Protein AF-X1TD74-F1 (afdb_monomer)

Mean predicted aligned error: 15.83 Å

Solvent-accessible surface area (backbone atoms only — not comparable to full-atom values): 8464 Å² total; per-residue (Å²): 135,84,82,81,80,82,83,72,92,69,68,82,88,68,77,69,77,81,82,74,78,50,68,48,78,47,83,53,99,88,49,22,42,38,38,39,44,57,89,95,44,76,49,77,47,83,45,57,64,66,58,52,52,48,62,64,42,71,80,51,84,82,75,66,95,73,72,66,87,50,56,78,47,74,48,81,48,100,90,47,49,40,35,36,31,52,40,75,59,45,76,42,80,45,70,49,66,90,46,96,91,51,86,56,51,73,46,80,42,80,39,70,63,46,77,46,80,39,41,76,95,62,66,75,78,92,76,130

Nearest PDB structures (foldseek):
  7nwi-assembly1_k  TM=4.821E-01  e=1.250E+00  Oryctolagus cuniculus
  6xu6-assembly1_Ck  TM=5.327E-01  e=2.399E+00  Drosophila melanogaster
  9b9s-assembly1_A-2  TM=3.358E-01  e=1.828E+00  Vreelandella titanicae
  9b9x-assembly1_A-2  TM=3.267E-01  e=4.362E+00  Vreelandella titanicae
  8i2g-assembly1_Y  TM=2.142E-01  e=5.420E+00  Homo sapiens

Radius of gyration: 25.77 Å; Cα contacts (8 Å, |Δi|>4): 152; chains: 1; bounding box: 56×43×69 Å

Structure (mmCIF, N/CA/C/O backbone):
data_AF-X1TD74-F1
#
_entry.id   AF-X1TD74-F1
#
loop_
_atom_site.group_PDB
_atom_site.id
_atom_site.type_symbol
_atom_site.label_atom_id
_atom_site.label_alt_id
_atom_site.label_comp_id
_atom_site.label_asym_id
_atom_site.label_entity_id
_atom_site.label_seq_id
_atom_site.pdbx_PDB_ins_code
_atom_site.Cartn_x
_atom_site.Cartn_y
_atom_site.Cartn_z
_atom_site.occupancy
_atom_site.B_iso_or_equiv
_atom_site.auth_seq_id
_atom_site.auth_comp_id
_atom_site.auth_asym_id
_atom_site.auth_atom_id
_atom_site.pdbx_PDB_model_num
ATOM 1 N N . GLU A 1 1 ? 32.828 4.576 -22.207 1.00 40.47 1 GLU A N 1
ATOM 2 C CA . GLU A 1 1 ? 32.805 3.118 -22.441 1.00 40.47 1 GLU A CA 1
ATOM 3 C C . GLU A 1 1 ? 31.482 2.774 -23.114 1.00 40.47 1 GLU A C 1
ATOM 5 O O . GLU A 1 1 ? 30.450 3.241 -22.645 1.00 40.47 1 GLU A O 1
ATOM 10 N N . GLN A 1 2 ? 31.509 2.098 -24.264 1.00 39.84 2 GLN A N 1
ATOM 11 C CA . GLN A 1 2 ? 30.292 1.665 -24.966 1.00 39.84 2 GLN A CA 1
ATOM 12 C C . GLN A 1 2 ? 29.666 0.485 -24.200 1.00 39.84 2 GLN A C 1
ATOM 14 O O . GLN A 1 2 ? 30.414 -0.383 -23.746 1.00 39.84 2 GLN A O 1
ATOM 19 N N . PRO A 1 3 ? 28.337 0.442 -23.999 1.00 43.88 3 PRO A N 1
ATOM 20 C CA . PRO A 1 3 ? 27.713 -0.650 -23.264 1.00 43.88 3 PRO A CA 1
ATOM 21 C C . PRO A 1 3 ? 27.803 -1.947 -24.080 1.00 43.88 3 PRO A C 1
ATOM 23 O O . PRO A 1 3 ? 27.445 -1.969 -25.253 1.00 43.88 3 PRO A O 1
ATOM 26 N N . LEU A 1 4 ? 28.294 -3.018 -23.449 1.00 49.03 4 LEU A N 1
ATOM 27 C CA . LEU A 1 4 ? 28.295 -4.375 -24.000 1.00 49.03 4 LEU A CA 1
ATOM 28 C C . LEU A 1 4 ? 26.859 -4.771 -24.380 1.00 49.03 4 LEU A C 1
ATOM 30 O O . LEU A 1 4 ? 25.967 -4.739 -23.531 1.00 49.03 4 LEU A O 1
ATOM 34 N N . GLU A 1 5 ? 26.641 -5.128 -25.647 1.00 50.19 5 GLU A N 1
ATOM 35 C CA . GLU A 1 5 ? 25.358 -5.637 -26.132 1.00 50.19 5 GLU A CA 1
ATOM 36 C C . GLU A 1 5 ? 24.973 -6.908 -25.361 1.00 50.19 5 GLU A C 1
ATOM 38 O O . GLU A 1 5 ? 25.709 -7.899 -25.337 1.00 50.19 5 GLU A O 1
ATOM 43 N N . TYR A 1 6 ? 23.806 -6.883 -24.717 1.00 49.84 6 TYR A N 1
ATOM 44 C CA . TYR A 1 6 ? 23.218 -8.056 -24.077 1.00 49.84 6 TYR A CA 1
ATOM 45 C C . TYR A 1 6 ? 22.861 -9.086 -25.160 1.00 49.84 6 TYR A C 1
ATOM 47 O O . TYR A 1 6 ? 21.881 -8.921 -25.880 1.00 49.84 6 TYR A O 1
ATOM 55 N N . LYS A 1 7 ? 23.645 -10.164 -25.287 1.00 50.72 7 LYS A N 1
ATOM 56 C CA . LYS A 1 7 ? 23.313 -11.275 -26.192 1.00 50.72 7 LYS A CA 1
ATOM 57 C C . LYS A 1 7 ? 22.165 -12.100 -25.612 1.00 50.72 7 LYS A C 1
ATOM 59 O O . LYS A 1 7 ? 22.367 -12.937 -24.735 1.00 50.72 7 LYS A O 1
ATOM 64 N N . TRP A 1 8 ? 20.960 -11.854 -26.111 1.00 56.62 8 TRP A N 1
ATOM 65 C CA . TRP A 1 8 ? 19.793 -12.704 -25.894 1.00 56.62 8 TRP A CA 1
ATOM 66 C C . TRP A 1 8 ? 19.911 -13.978 -26.746 1.00 56.62 8 TRP A C 1
ATOM 68 O O . TRP A 1 8 ? 20.243 -13.912 -27.927 1.00 56.62 8 TRP A O 1
ATOM 78 N N . ALA A 1 9 ? 19.665 -15.146 -26.150 1.00 57.69 9 ALA A N 1
ATOM 79 C CA . ALA A 1 9 ? 19.791 -16.449 -26.807 1.00 57.69 9 ALA A CA 1
ATOM 80 C C . ALA A 1 9 ? 18.511 -16.816 -27.584 1.00 57.69 9 ALA A C 1
ATOM 82 O O . ALA A 1 9 ? 17.804 -17.751 -27.213 1.00 57.69 9 ALA A O 1
ATOM 83 N N . ILE A 1 10 ? 18.181 -16.063 -28.637 1.00 60.91 10 ILE A N 1
ATOM 84 C CA . ILE A 1 10 ? 17.151 -16.481 -29.602 1.00 60.91 10 ILE A CA 1
ATOM 85 C C . ILE A 1 10 ? 17.829 -17.348 -30.683 1.00 60.91 10 ILE A C 1
ATOM 87 O O . ILE A 1 10 ? 18.869 -16.936 -31.197 1.00 60.91 10 ILE A O 1
ATOM 91 N N . PRO A 1 11 ? 17.277 -18.525 -31.042 1.00 69.62 11 PRO A N 1
ATOM 92 C CA . PRO A 1 11 ? 17.774 -19.332 -32.158 1.00 69.62 11 PRO A CA 1
ATOM 93 C C . PRO A 1 11 ? 17.806 -18.546 -33.477 1.00 69.62 11 PRO A C 1
ATOM 95 O O . P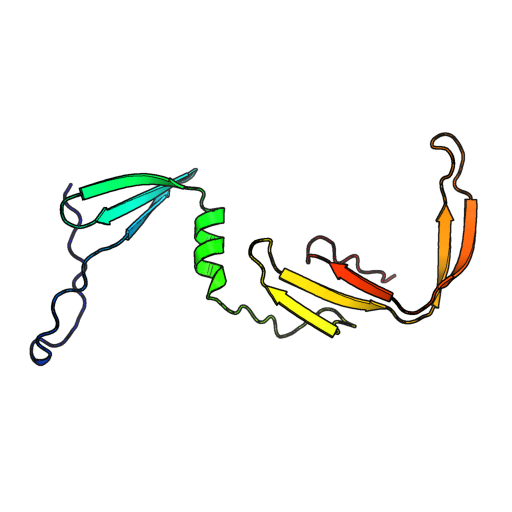RO A 1 11 ? 16.842 -17.857 -33.815 1.00 69.62 11 PRO A O 1
ATOM 98 N N . GLU A 1 12 ? 18.892 -18.684 -34.245 1.00 67.19 12 GLU A N 1
ATOM 99 C CA . GLU A 1 12 ? 19.127 -17.944 -35.501 1.00 67.19 12 GLU A CA 1
ATOM 100 C C . GLU A 1 12 ? 18.027 -18.177 -36.558 1.00 67.19 12 GLU A C 1
ATOM 102 O O . GLU A 1 12 ? 17.770 -17.324 -37.405 1.00 67.19 12 GLU A O 1
ATOM 107 N N . GLU A 1 13 ? 17.318 -19.304 -36.466 1.00 75.06 13 GLU A N 1
ATOM 108 C CA . GLU A 1 13 ? 16.226 -19.706 -37.360 1.00 75.06 13 GLU A CA 1
ATOM 109 C C . GLU A 1 13 ? 15.002 -18.779 -37.298 1.00 75.06 13 GLU A C 1
ATOM 111 O O . GLU A 1 13 ? 14.207 -18.740 -38.238 1.00 75.06 13 GLU A O 1
ATOM 116 N N . LEU A 1 14 ? 14.824 -18.039 -36.197 1.00 71.44 14 LEU A N 1
ATOM 117 C CA . LEU A 1 14 ? 13.594 -17.289 -35.936 1.00 71.44 14 LEU A CA 1
ATOM 118 C C . LEU A 1 14 ? 13.561 -15.914 -36.636 1.00 71.44 14 LEU A C 1
ATOM 120 O O . LEU A 1 14 ? 12.521 -15.260 -36.627 1.00 71.44 14 LEU A O 1
ATOM 124 N N . ASN A 1 15 ? 14.673 -15.480 -37.250 1.00 69.81 15 ASN A N 1
ATOM 125 C CA . ASN A 1 15 ? 14.837 -14.189 -37.943 1.00 69.81 15 ASN A CA 1
ATOM 126 C C . ASN A 1 15 ? 14.237 -12.989 -37.174 1.00 69.81 15 ASN A C 1
ATOM 128 O O . ASN A 1 15 ? 13.656 -12.072 -37.760 1.00 69.81 15 ASN A O 1
ATOM 132 N N . VAL A 1 16 ? 14.327 -13.024 -35.841 1.00 71.69 16 VAL A N 1
ATOM 133 C CA . VAL A 1 16 ? 13.814 -11.966 -34.967 1.00 71.69 16 VAL A CA 1
ATOM 134 C C . VAL A 1 16 ? 14.876 -10.874 -34.881 1.00 71.69 16 VAL A C 1
ATOM 136 O O . VAL A 1 16 ? 16.024 -11.183 -34.551 1.00 71.69 16 VAL A O 1
ATOM 139 N N . PRO A 1 17 ? 14.537 -9.605 -35.178 1.00 69.75 17 PRO A N 1
ATOM 140 C CA . PRO A 1 17 ? 15.481 -8.511 -35.006 1.00 69.75 17 PRO A CA 1
ATOM 141 C C . PRO A 1 17 ? 15.896 -8.403 -33.530 1.00 69.75 17 PRO A C 1
ATOM 143 O O . PRO A 1 17 ? 15.080 -8.682 -32.649 1.00 69.75 17 PRO A O 1
ATOM 146 N N . PRO A 1 18 ? 17.143 -7.995 -33.239 1.00 70.75 18 PRO A N 1
ATOM 147 C CA . PRO A 1 18 ? 17.600 -7.836 -31.864 1.00 70.75 18 PRO A CA 1
ATOM 148 C C . PRO A 1 18 ? 16.695 -6.850 -31.121 1.00 70.75 18 PRO A C 1
ATOM 150 O O . PRO A 1 18 ? 16.353 -5.794 -31.656 1.00 70.75 18 PRO A O 1
ATOM 153 N N . ASP A 1 19 ? 16.301 -7.206 -29.897 1.00 76.31 19 ASP A N 1
ATOM 154 C CA . ASP A 1 19 ? 15.460 -6.349 -29.063 1.00 76.31 19 ASP A CA 1
ATOM 155 C C . ASP A 1 19 ? 16.247 -5.081 -28.687 1.00 76.31 19 ASP A C 1
ATOM 157 O O . ASP A 1 19 ? 17.291 -5.179 -28.028 1.00 76.31 19 ASP A O 1
ATOM 161 N N . PRO A 1 20 ? 15.830 -3.886 -29.147 1.00 81.31 20 PRO A N 1
ATOM 162 C CA . PRO A 1 20 ? 16.596 -2.677 -28.906 1.00 81.31 20 PRO A CA 1
ATOM 163 C C . PRO A 1 20 ? 16.543 -2.295 -27.427 1.00 81.31 20 PRO A C 1
ATOM 165 O O . PRO A 1 20 ? 15.471 -2.192 -26.829 1.00 81.31 20 PRO A O 1
ATOM 168 N N . LEU A 1 21 ? 17.703 -1.973 -26.850 1.00 82.44 21 LEU A N 1
ATOM 169 C CA . LEU A 1 21 ? 17.775 -1.409 -25.505 1.00 82.44 21 LEU A CA 1
ATOM 170 C C . LEU A 1 21 ? 16.975 -0.099 -25.459 1.00 82.44 21 LEU A C 1
ATOM 172 O O . LEU A 1 21 ? 17.351 0.873 -26.103 1.00 82.44 21 LEU A O 1
ATOM 176 N N . ARG A 1 22 ? 15.873 -0.069 -24.701 1.00 87.31 22 ARG A N 1
ATOM 177 C CA . ARG A 1 22 ? 15.018 1.125 -24.544 1.00 87.31 22 ARG A CA 1
ATOM 178 C C . ARG A 1 22 ? 15.403 1.980 -23.348 1.00 87.31 22 ARG A C 1
ATOM 180 O O . ARG A 1 22 ? 15.326 3.206 -23.396 1.00 87.31 22 ARG A O 1
ATOM 187 N N . LEU A 1 23 ? 15.788 1.325 -22.259 1.00 90.25 23 LEU A N 1
ATOM 188 C CA . LEU A 1 23 ? 16.012 1.966 -20.975 1.00 90.25 23 LEU A CA 1
ATOM 189 C C . LEU A 1 23 ? 17.052 1.189 -20.172 1.00 90.25 23 LEU A C 1
ATOM 191 O O . LEU A 1 23 ? 17.064 -0.040 -20.182 1.00 90.25 23 LEU A O 1
ATOM 195 N N . ARG A 1 24 ? 17.903 1.917 -19.452 1.00 93.12 24 ARG A N 1
ATOM 196 C CA . ARG A 1 24 ? 18.874 1.370 -18.502 1.00 93.12 24 ARG A CA 1
ATOM 197 C C . ARG A 1 24 ? 18.778 2.121 -17.178 1.00 93.12 24 ARG A C 1
ATOM 199 O O . ARG A 1 24 ? 18.670 3.346 -17.173 1.00 93.12 24 ARG A O 1
ATOM 206 N N . LEU A 1 25 ? 18.823 1.378 -16.076 1.00 94.25 25 LEU A N 1
ATOM 207 C CA . LEU A 1 25 ? 18.857 1.908 -14.715 1.00 94.25 25 LEU A CA 1
ATOM 208 C C . LEU A 1 25 ? 20.183 1.521 -14.069 1.00 94.25 25 LEU A C 1
ATOM 210 O O . LEU A 1 25 ? 20.472 0.333 -13.927 1.00 94.25 25 LEU A O 1
ATOM 214 N N . ASP A 1 26 ? 20.961 2.514 -13.660 1.00 93.94 26 ASP A N 1
ATOM 215 C CA . ASP A 1 26 ? 22.216 2.329 -12.939 1.00 93.94 26 ASP A CA 1
ATOM 216 C C . ASP A 1 26 ? 22.018 2.763 -11.478 1.00 93.94 26 ASP A C 1
ATOM 218 O O . ASP A 1 26 ? 21.763 3.933 -11.180 1.00 93.94 26 ASP A O 1
ATOM 222 N N . PHE A 1 27 ? 22.083 1.800 -10.554 1.00 91.88 27 PHE A N 1
ATOM 223 C CA . PHE A 1 27 ? 21.880 2.033 -9.123 1.00 91.88 27 PHE A CA 1
ATOM 224 C C . PHE A 1 27 ? 23.209 2.356 -8.439 1.00 91.88 27 PHE A C 1
ATOM 226 O O . PHE A 1 27 ? 24.103 1.514 -8.347 1.00 91.88 27 PHE A O 1
ATOM 233 N N . HIS A 1 28 ? 23.311 3.566 -7.901 1.00 87.56 28 HIS A N 1
ATOM 234 C CA . HIS A 1 28 ? 24.401 3.991 -7.030 1.00 87.56 28 HIS A CA 1
ATOM 235 C C . HIS A 1 28 ? 23.925 4.047 -5.577 1.00 87.56 28 HIS A C 1
ATOM 237 O O . HIS A 1 28 ? 22.736 3.953 -5.282 1.00 87.56 28 HIS A O 1
ATOM 243 N N . HIS A 1 29 ? 24.860 4.246 -4.645 1.00 81.38 29 HIS A N 1
ATOM 244 C CA . HIS A 1 29 ? 24.557 4.227 -3.213 1.00 81.38 29 HIS A CA 1
ATOM 245 C C . HIS A 1 29 ? 23.473 5.237 -2.785 1.00 81.38 29 HIS A C 1
ATOM 247 O O . HIS A 1 29 ? 22.717 4.959 -1.861 1.00 81.38 29 HIS A O 1
ATOM 253 N N . GLN A 1 30 ? 23.384 6.395 -3.449 1.00 82.62 30 GLN A N 1
ATOM 254 C CA . GLN A 1 30 ? 22.463 7.479 -3.074 1.00 82.62 30 GLN A CA 1
ATOM 255 C C . GLN A 1 30 ? 21.492 7.901 -4.183 1.00 82.62 30 GLN A C 1
ATOM 257 O O . GLN A 1 30 ? 20.616 8.726 -3.937 1.00 82.62 30 GLN A O 1
ATOM 262 N N . ALA A 1 31 ? 21.643 7.384 -5.401 1.00 85.25 31 ALA A N 1
ATOM 263 C CA . ALA A 1 31 ? 20.850 7.826 -6.540 1.00 85.25 31 ALA A CA 1
ATOM 264 C C . ALA A 1 31 ? 20.755 6.743 -7.613 1.00 85.25 31 ALA A C 1
ATOM 266 O O . ALA A 1 31 ? 21.603 5.853 -7.688 1.00 85.25 31 ALA A O 1
ATOM 267 N N . VAL A 1 32 ? 19.739 6.855 -8.464 1.00 94.38 32 VAL A N 1
ATOM 268 C CA . VAL A 1 32 ? 19.576 6.005 -9.642 1.00 94.38 32 VAL A CA 1
ATOM 269 C C . VAL A 1 32 ? 19.699 6.885 -10.879 1.00 94.38 32 VAL A C 1
ATOM 271 O O . VAL A 1 32 ? 18.983 7.879 -11.008 1.00 94.38 32 VAL A O 1
ATOM 274 N N . GLU A 1 33 ? 20.619 6.547 -11.780 1.00 95.44 33 GLU A N 1
ATOM 275 C CA . GLU A 1 33 ? 20.694 7.170 -13.102 1.00 95.44 33 GLU A CA 1
ATOM 276 C C . GLU A 1 33 ? 19.820 6.371 -14.072 1.00 95.44 33 GLU A C 1
ATOM 278 O O . GLU A 1 33 ? 19.957 5.156 -14.207 1.00 95.44 33 GLU A O 1
ATOM 283 N N . MET A 1 34 ? 18.902 7.056 -14.749 1.00 94.94 34 MET A N 1
ATOM 284 C CA . MET A 1 34 ? 18.063 6.480 -15.789 1.00 94.94 34 MET A CA 1
ATOM 285 C C . MET A 1 34 ? 18.525 6.989 -17.150 1.00 94.94 34 MET A C 1
ATOM 287 O O . MET A 1 34 ? 18.497 8.196 -17.407 1.00 94.94 34 MET A O 1
ATOM 291 N N . THR A 1 35 ? 18.910 6.061 -18.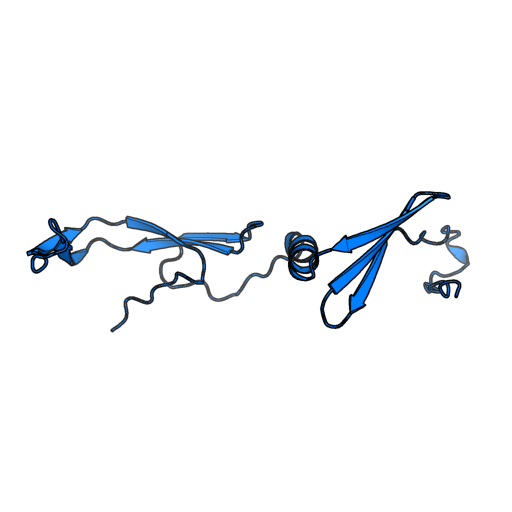024 1.00 95.00 35 THR A N 1
ATOM 292 C CA . THR A 1 35 ? 19.276 6.339 -19.416 1.00 95.00 35 THR A CA 1
ATOM 293 C C . THR A 1 35 ? 18.163 5.851 -20.341 1.00 95.00 35 THR A C 1
ATOM 295 O O . THR A 1 35 ? 17.831 4.667 -20.333 1.00 95.00 35 THR A O 1
ATOM 298 N N . LEU A 1 36 ? 17.587 6.761 -21.124 1.00 92.19 36 LEU A N 1
ATOM 299 C CA . LEU A 1 36 ? 16.592 6.495 -22.165 1.00 92.19 36 LEU A CA 1
ATOM 300 C C . LEU A 1 36 ? 17.269 6.494 -23.536 1.00 92.19 36 LEU A C 1
ATOM 302 O O . LEU A 1 36 ? 18.028 7.417 -23.841 1.00 92.19 36 LEU A O 1
ATOM 306 N N . PHE A 1 37 ? 16.956 5.487 -24.348 1.00 89.81 37 PHE A N 1
ATOM 307 C CA . PHE A 1 37 ? 17.453 5.333 -25.713 1.00 89.81 37 PHE A CA 1
ATOM 308 C C . PHE A 1 37 ? 16.283 5.494 -26.694 1.00 89.81 37 PHE A C 1
ATOM 310 O O . PHE A 1 37 ? 15.442 4.602 -26.846 1.00 89.81 37 PHE A O 1
ATOM 317 N N . GLU A 1 38 ? 16.216 6.648 -27.355 1.00 86.19 38 GLU A N 1
ATOM 318 C CA . GLU A 1 38 ? 15.182 6.990 -28.335 1.00 86.19 38 GLU A CA 1
ATOM 319 C C . GLU A 1 38 ? 15.832 7.243 -29.698 1.00 86.19 38 GLU A C 1
ATOM 321 O O . GLU A 1 38 ? 16.251 8.358 -30.020 1.00 86.19 38 GLU A O 1
ATOM 326 N N . GLY A 1 39 ? 15.941 6.182 -30.504 1.00 82.38 39 GLY A N 1
ATOM 327 C CA . GLY A 1 39 ? 16.593 6.240 -31.813 1.00 82.38 39 GLY A CA 1
ATOM 328 C C . GLY A 1 39 ? 18.067 6.621 -31.677 1.00 82.38 39 GLY A C 1
ATOM 329 O O . GLY A 1 39 ? 18.834 5.898 -31.049 1.00 82.38 39 GLY A O 1
ATOM 330 N N . GLU A 1 40 ? 18.448 7.766 -32.243 1.00 80.81 40 GLU A N 1
ATOM 331 C CA . GLU A 1 40 ? 19.810 8.314 -32.141 1.00 80.81 40 GLU A CA 1
ATOM 332 C C . GLU A 1 40 ? 20.035 9.161 -30.877 1.00 80.81 40 GLU A C 1
ATOM 334 O O . GLU A 1 40 ? 21.158 9.588 -30.605 1.00 80.81 40 GLU A O 1
ATOM 339 N N . SER A 1 41 ? 18.985 9.424 -30.095 1.00 83.12 41 SER A N 1
ATOM 340 C CA . SER A 1 41 ? 19.076 10.262 -28.902 1.00 83.12 41 SER A CA 1
ATOM 341 C C . SER A 1 41 ? 19.22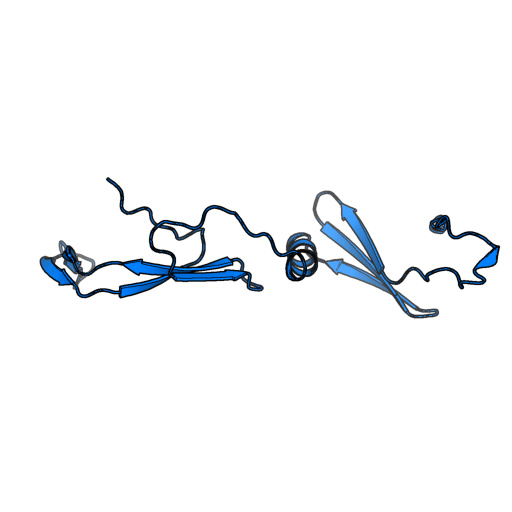9 9.431 -27.628 1.00 83.12 41 SER A C 1
ATOM 343 O O . SER A 1 41 ? 18.546 8.426 -27.416 1.00 83.12 41 SER A O 1
ATOM 345 N N . VAL A 1 42 ? 20.142 9.877 -26.761 1.00 91.00 42 VAL A N 1
ATOM 346 C CA . VAL A 1 42 ? 20.385 9.280 -25.446 1.00 91.00 42 VAL A CA 1
ATOM 347 C C . VAL A 1 42 ? 20.179 10.352 -24.388 1.00 91.00 42 VAL A C 1
ATOM 349 O O . VAL A 1 42 ? 20.940 11.318 -24.319 1.00 91.00 42 VAL A O 1
ATOM 352 N N . THR A 1 43 ? 19.156 10.176 -23.552 1.00 92.88 43 THR A N 1
ATOM 353 C CA . THR A 1 43 ? 18.836 11.118 -22.469 1.00 92.88 43 THR A CA 1
ATOM 354 C C . THR A 1 43 ? 19.132 10.481 -21.121 1.00 92.88 43 THR A C 1
ATOM 356 O O . THR A 1 43 ? 18.688 9.368 -20.845 1.00 92.88 43 THR A O 1
ATOM 359 N N . LYS A 1 44 ? 19.850 11.205 -20.260 1.00 94.19 44 LYS A N 1
ATOM 360 C CA . LYS A 1 44 ? 20.172 10.789 -18.891 1.00 94.19 44 LYS A CA 1
ATOM 361 C C . LYS A 1 44 ? 19.468 11.685 -17.887 1.00 94.19 44 LYS A C 1
ATOM 363 O O . LYS A 1 44 ? 19.496 12.907 -18.025 1.00 94.19 44 LYS A O 1
ATOM 368 N N . LYS A 1 45 ? 18.854 11.089 -16.868 1.00 93.12 45 LYS A N 1
ATOM 369 C CA . LYS A 1 45 ? 18.268 11.829 -15.746 1.00 93.12 45 LYS A CA 1
ATOM 370 C C . LYS A 1 45 ? 18.422 11.060 -14.441 1.00 93.12 45 LYS A C 1
ATOM 372 O O . LYS A 1 45 ? 18.375 9.833 -14.430 1.00 93.12 45 LYS A O 1
ATOM 377 N N . LEU A 1 46 ? 18.569 11.790 -13.340 1.00 94.00 46 LEU A N 1
ATOM 378 C CA . LEU A 1 46 ? 18.517 11.205 -12.005 1.00 94.00 46 LEU A CA 1
ATOM 379 C C . LEU A 1 46 ? 17.063 10.936 -11.620 1.00 94.00 46 LEU A C 1
ATOM 381 O O . LEU A 1 46 ? 16.192 11.784 -11.822 1.00 94.00 46 LEU A O 1
ATOM 385 N N . VAL A 1 47 ? 16.813 9.755 -11.068 1.00 91.19 47 VAL A N 1
ATOM 386 C CA . VAL A 1 47 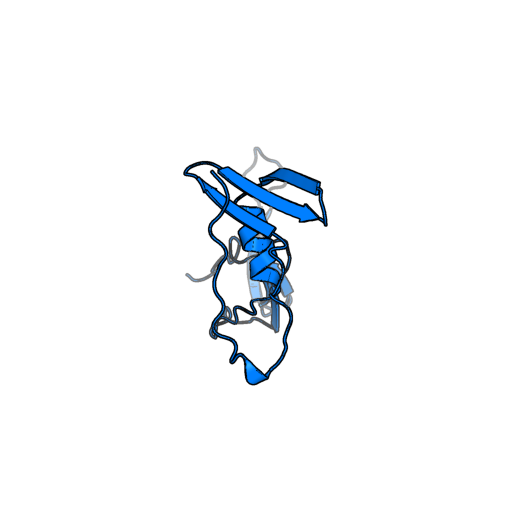? 15.500 9.331 -10.580 1.00 91.19 47 VAL A CA 1
ATOM 387 C C . VAL A 1 47 ? 15.608 8.787 -9.160 1.00 91.19 47 VAL A C 1
ATOM 389 O O . VAL A 1 47 ? 16.666 8.335 -8.715 1.00 91.19 47 VAL A O 1
ATOM 392 N N . SER A 1 48 ? 14.496 8.842 -8.431 1.00 85.38 48 SER A N 1
ATOM 393 C CA . SER A 1 48 ? 14.386 8.223 -7.113 1.00 85.38 48 SER A CA 1
ATOM 394 C C . SER A 1 48 ? 14.325 6.702 -7.248 1.00 85.38 48 SER A C 1
ATOM 396 O O . SER A 1 48 ? 13.536 6.174 -8.033 1.00 85.38 48 SER A O 1
ATOM 398 N N . ALA A 1 49 ? 15.099 5.986 -6.429 1.00 86.25 49 ALA A N 1
ATOM 399 C CA . ALA A 1 49 ? 15.004 4.529 -6.330 1.00 86.25 49 ALA A CA 1
ATOM 400 C C . ALA A 1 49 ? 13.595 4.071 -5.917 1.00 86.25 49 ALA A C 1
ATOM 402 O O . ALA A 1 49 ? 13.124 3.027 -6.365 1.00 86.25 49 ALA A O 1
ATOM 403 N N . MET A 1 50 ? 12.912 4.870 -5.091 1.00 81.88 50 MET A N 1
ATOM 404 C CA . MET A 1 50 ? 11.560 4.578 -4.621 1.00 81.88 50 MET A CA 1
ATOM 405 C C . MET A 1 50 ? 10.535 4.684 -5.755 1.00 81.88 50 MET A C 1
ATOM 407 O O . MET A 1 50 ? 9.687 3.807 -5.882 1.00 81.88 50 MET A O 1
ATOM 411 N N . ASP A 1 51 ? 10.657 5.689 -6.626 1.00 80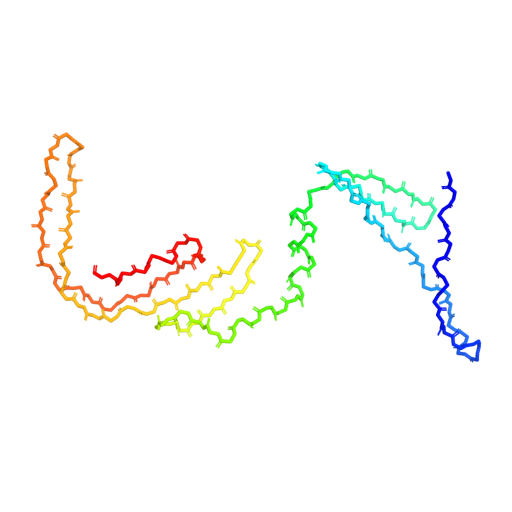.94 51 ASP A N 1
ATOM 412 C CA . ASP A 1 51 ? 9.757 5.854 -7.777 1.00 80.94 51 ASP A CA 1
ATOM 413 C C . ASP A 1 51 ? 9.933 4.715 -8.787 1.00 80.94 51 ASP A C 1
ATOM 415 O O . ASP A 1 51 ? 8.951 4.191 -9.309 1.00 80.94 51 ASP A O 1
ATOM 419 N N . VAL A 1 52 ? 11.181 4.289 -9.018 1.00 85.38 52 VAL A N 1
ATOM 420 C CA . VAL A 1 52 ? 11.498 3.131 -9.868 1.00 85.38 52 VAL A CA 1
ATOM 421 C C . VAL A 1 52 ? 10.894 1.853 -9.286 1.00 85.38 52 VAL A C 1
ATOM 423 O O . VAL A 1 52 ? 10.216 1.116 -10.001 1.00 85.38 52 VAL A O 1
ATOM 426 N N . ALA A 1 53 ? 11.090 1.605 -7.988 1.00 82.25 53 ALA A N 1
ATOM 427 C CA . ALA A 1 53 ? 10.517 0.445 -7.313 1.00 82.25 53 ALA A CA 1
ATOM 428 C C . ALA A 1 53 ? 8.982 0.446 -7.389 1.00 82.25 53 ALA A C 1
ATOM 430 O O . ALA A 1 53 ? 8.391 -0.588 -7.684 1.00 82.25 53 ALA A O 1
ATOM 431 N N . HIS A 1 54 ? 8.336 1.598 -7.191 1.00 73.38 54 HIS A N 1
ATOM 432 C CA . HIS A 1 54 ? 6.883 1.726 -7.308 1.00 73.38 54 HIS A CA 1
ATOM 433 C C . HIS A 1 54 ? 6.369 1.514 -8.734 1.00 73.38 54 HIS A C 1
ATOM 435 O O . HIS A 1 54 ? 5.368 0.820 -8.918 1.00 73.38 54 HIS A O 1
ATOM 441 N N . ALA A 1 55 ? 7.037 2.083 -9.740 1.00 78.12 55 ALA A N 1
ATOM 442 C CA . ALA A 1 55 ? 6.659 1.900 -11.138 1.00 78.12 55 ALA A CA 1
ATOM 443 C C . ALA A 1 55 ? 6.725 0.419 -11.539 1.00 78.12 55 ALA A C 1
ATOM 445 O O . ALA A 1 55 ? 5.778 -0.092 -12.129 1.00 78.12 55 ALA A O 1
ATOM 446 N N . LEU A 1 56 ? 7.785 -0.289 -11.133 1.00 77.44 56 LEU A N 1
ATOM 447 C CA . LEU A 1 56 ? 7.928 -1.730 -11.368 1.00 77.44 56 LEU A CA 1
ATOM 448 C C . LEU A 1 56 ? 6.946 -2.565 -10.533 1.00 77.44 56 LEU A C 1
ATOM 450 O O . LEU A 1 56 ? 6.470 -3.601 -10.987 1.00 77.44 56 LEU A O 1
ATOM 454 N N . ALA A 1 57 ? 6.621 -2.120 -9.318 1.00 68.88 57 ALA A N 1
ATOM 455 C CA . ALA A 1 57 ? 5.684 -2.811 -8.438 1.00 68.88 57 ALA A CA 1
ATOM 456 C C . ALA A 1 57 ? 4.213 -2.653 -8.854 1.00 68.88 57 ALA A C 1
ATOM 458 O O . ALA A 1 57 ? 3.384 -3.435 -8.398 1.00 68.88 57 ALA A O 1
ATOM 459 N N . THR A 1 58 ? 3.875 -1.673 -9.700 1.00 58.62 58 THR A N 1
ATOM 460 C CA . THR A 1 58 ? 2.488 -1.435 -10.145 1.00 58.62 58 THR A CA 1
ATOM 461 C C . THR A 1 58 ? 1.931 -2.631 -10.931 1.00 58.62 58 THR A C 1
ATOM 463 O O . THR A 1 58 ? 0.757 -2.954 -10.778 1.00 58.62 58 THR A O 1
ATOM 466 N N . ASP A 1 59 ? 2.784 -3.343 -11.676 1.00 55.38 59 ASP A N 1
ATOM 467 C CA . ASP A 1 59 ? 2.414 -4.558 -12.421 1.00 55.38 59 ASP A CA 1
ATOM 468 C C . ASP A 1 59 ? 2.668 -5.860 -11.633 1.00 55.38 59 ASP A C 1
ATOM 470 O O . ASP A 1 59 ? 2.296 -6.951 -12.069 1.00 55.38 59 ASP A O 1
ATOM 474 N N . LEU A 1 60 ? 3.277 -5.770 -10.445 1.00 54.28 60 LEU A N 1
ATOM 475 C CA . LEU A 1 60 ? 3.486 -6.908 -9.551 1.00 54.28 60 LEU A CA 1
ATOM 476 C C . LEU A 1 60 ? 2.335 -6.979 -8.543 1.00 54.28 60 LEU A C 1
ATOM 478 O O . LEU A 1 60 ? 2.306 -6.277 -7.529 1.00 54.28 60 LEU A O 1
ATOM 482 N N . SER A 1 61 ? 1.384 -7.881 -8.792 1.00 47.88 61 SER A N 1
ATOM 483 C CA . SER A 1 61 ? 0.334 -8.218 -7.830 1.00 47.88 61 SER A CA 1
ATOM 484 C C . SER A 1 61 ? 0.931 -8.961 -6.624 1.00 47.88 61 SER A C 1
ATOM 486 O O . SER A 1 61 ? 0.912 -10.192 -6.554 1.00 47.88 61 SER A O 1
ATOM 488 N N . PHE A 1 62 ? 1.472 -8.235 -5.648 1.00 51.09 62 PHE A N 1
ATOM 489 C CA . PHE A 1 62 ? 1.828 -8.812 -4.352 1.00 51.09 62 PHE A CA 1
ATOM 490 C C . PHE A 1 62 ? 0.551 -9.072 -3.547 1.00 51.09 62 PHE A C 1
ATOM 492 O O . PHE A 1 62 ? 0.109 -8.240 -2.760 1.00 51.09 62 PHE A O 1
ATOM 499 N N . GLY A 1 63 ? -0.065 -10.235 -3.757 1.00 50.28 63 GLY A N 1
ATOM 500 C CA . GLY A 1 63 ? -1.095 -10.747 -2.863 1.00 50.28 63 GLY A CA 1
ATOM 501 C C . GLY A 1 63 ? -0.436 -11.352 -1.629 1.00 50.28 63 GLY A C 1
ATOM 502 O O . GLY A 1 63 ? 0.145 -12.433 -1.702 1.00 50.28 63 GLY A O 1
ATOM 503 N N . THR A 1 64 ? -0.515 -10.686 -0.479 1.00 52.75 64 THR A N 1
ATOM 504 C CA . THR A 1 64 ? -0.215 -11.359 0.788 1.00 52.75 64 THR A CA 1
ATOM 505 C C . THR A 1 64 ? -1.406 -12.255 1.109 1.00 52.75 64 THR A C 1
ATOM 507 O O . THR A 1 64 ? -2.511 -11.751 1.294 1.00 52.75 64 THR A O 1
ATOM 510 N N . GLY A 1 65 ? -1.213 -13.574 1.191 1.00 56.50 65 GLY A N 1
ATOM 511 C CA . GLY A 1 65 ? -2.301 -14.529 1.469 1.00 56.50 65 GLY A CA 1
ATOM 512 C C . GLY A 1 65 ? -3.000 -14.344 2.826 1.00 56.50 65 GLY A C 1
ATOM 513 O O . GLY A 1 65 ? -3.971 -15.035 3.114 1.00 56.50 65 GLY A O 1
ATOM 514 N N . LEU A 1 66 ? -2.520 -13.417 3.661 1.00 66.25 66 LEU A N 1
ATOM 515 C CA . LEU A 1 66 ? -3.090 -13.066 4.953 1.00 66.25 66 LEU A CA 1
ATOM 516 C C . LEU A 1 66 ? -3.451 -11.579 4.959 1.00 66.25 66 LEU A C 1
ATOM 518 O O . LEU A 1 66 ? -2.582 -10.719 5.092 1.00 66.25 66 LEU A O 1
ATOM 522 N N . LEU A 1 67 ? -4.740 -11.283 4.807 1.00 76.62 67 LEU A N 1
ATOM 523 C CA . LEU A 1 67 ? -5.283 -9.944 5.019 1.00 76.62 67 LEU A CA 1
ATOM 524 C C . LEU A 1 67 ? -5.561 -9.731 6.517 1.00 76.62 67 LEU A C 1
ATOM 526 O O . LEU A 1 67 ? -5.871 -10.701 7.219 1.00 76.62 67 LEU A O 1
ATOM 530 N N . PRO A 1 68 ? -5.490 -8.487 7.028 1.00 75.62 68 PRO A N 1
ATOM 531 C CA . PRO A 1 68 ? -5.899 -8.195 8.396 1.00 75.62 68 PRO A CA 1
ATOM 532 C C . PRO A 1 68 ? -7.324 -8.709 8.683 1.00 75.62 68 PRO A C 1
ATOM 534 O O . PRO A 1 68 ? -8.183 -8.662 7.796 1.00 75.62 68 PRO A O 1
ATOM 537 N N . PRO A 1 69 ? -7.621 -9.175 9.908 1.00 78.81 69 PRO A N 1
ATOM 538 C CA . PRO A 1 69 ? -8.969 -9.594 10.277 1.00 78.81 69 PRO A CA 1
ATOM 539 C C . PRO A 1 69 ? -10.006 -8.497 10.010 1.00 78.81 69 PRO A C 1
ATOM 541 O O . PRO A 1 69 ? -9.762 -7.323 10.284 1.00 78.81 69 PRO A O 1
ATOM 544 N N . GLY A 1 70 ? -11.172 -8.882 9.488 1.00 82.31 70 GLY A N 1
ATOM 545 C CA . GLY A 1 70 ? -12.237 -7.936 9.141 1.00 82.31 70 GLY A CA 1
ATOM 546 C C . GLY A 1 70 ? -11.995 -7.158 7.843 1.00 82.31 70 GLY A C 1
ATOM 547 O O . GLY A 1 70 ? -12.723 -6.208 7.572 1.00 82.31 70 GLY A O 1
ATOM 548 N N . THR A 1 71 ? -11.006 -7.538 7.027 1.00 88.25 71 THR A N 1
ATOM 549 C CA . THR A 1 71 ? -10.823 -6.948 5.694 1.00 88.25 71 THR A CA 1
ATOM 550 C C . THR A 1 71 ? -11.984 -7.327 4.779 1.00 88.25 71 THR A C 1
ATOM 552 O O . THR A 1 71 ? -12.241 -8.505 4.547 1.00 88.25 71 THR A O 1
ATOM 555 N N . LEU A 1 72 ? -12.669 -6.317 4.247 1.00 88.44 72 LEU A N 1
ATOM 556 C CA . LEU A 1 72 ? -13.698 -6.471 3.218 1.00 88.44 72 LEU A CA 1
ATOM 557 C C . LEU A 1 72 ? -13.078 -6.518 1.820 1.00 88.44 72 LEU A C 1
ATOM 559 O O . LEU A 1 72 ? -13.524 -7.270 0.961 1.00 88.44 72 LEU A O 1
ATOM 563 N N . TRP A 1 73 ? -12.066 -5.681 1.597 1.00 85.31 73 TRP A N 1
ATOM 564 C CA . TRP A 1 73 ? -11.419 -5.480 0.306 1.00 85.31 73 TRP A CA 1
ATOM 565 C C . TRP A 1 73 ? -10.025 -4.859 0.497 1.00 85.31 73 TRP A C 1
ATOM 567 O O . TRP A 1 73 ? -9.752 -4.208 1.510 1.00 85.31 73 TRP A O 1
ATOM 577 N N . TRP A 1 74 ? -9.148 -5.074 -0.482 1.00 82.75 74 TRP A N 1
ATOM 578 C CA . TRP A 1 74 ? -7.804 -4.517 -0.567 1.00 82.75 74 TRP A CA 1
ATOM 579 C C . TRP A 1 74 ? -7.460 -4.142 -2.015 1.00 82.75 74 TRP A C 1
ATOM 581 O O . TRP A 1 74 ? -7.844 -4.848 -2.950 1.00 82.75 74 TRP A O 1
ATOM 591 N N . GLU A 1 75 ? -6.695 -3.065 -2.1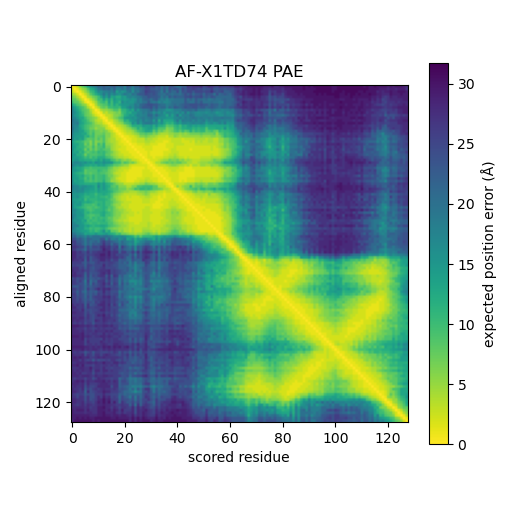82 1.00 79.94 75 GLU A N 1
ATOM 592 C CA . GLU A 1 75 ? -6.121 -2.642 -3.460 1.00 79.94 75 GLU A CA 1
ATOM 593 C C . GLU A 1 75 ? -4.693 -2.121 -3.258 1.00 79.94 75 GLU A C 1
ATOM 595 O O . GLU A 1 75 ? -4.392 -1.451 -2.267 1.00 79.94 75 GLU A O 1
ATOM 600 N N . ASN A 1 76 ? -3.805 -2.402 -4.212 1.00 74.50 76 ASN A N 1
ATOM 601 C CA . ASN A 1 76 ? -2.476 -1.802 -4.253 1.00 74.50 76 ASN A CA 1
ATOM 602 C C . ASN A 1 76 ? -2.493 -0.546 -5.135 1.00 74.50 76 ASN A C 1
ATOM 604 O O . ASN A 1 76 ? -2.685 -0.648 -6.343 1.00 74.50 76 ASN A O 1
ATOM 608 N N . THR A 1 77 ? -2.294 0.634 -4.544 1.00 76.31 77 THR A N 1
ATOM 609 C CA . THR A 1 77 ? -2.307 1.913 -5.277 1.00 76.31 77 THR A CA 1
ATOM 610 C C . THR A 1 77 ? -0.897 2.480 -5.444 1.00 76.31 77 THR A C 1
ATOM 612 O O . THR A 1 77 ? 0.048 2.033 -4.794 1.00 76.31 77 THR A O 1
ATOM 615 N N . ARG A 1 78 ? -0.744 3.546 -6.249 1.00 65.94 78 ARG A N 1
ATOM 616 C CA . ARG A 1 78 ? 0.530 4.292 -6.355 1.00 65.94 78 ARG A CA 1
ATOM 617 C C . ARG A 1 78 ? 1.052 4.798 -5.002 1.00 65.94 78 ARG A C 1
ATOM 619 O O . ARG A 1 78 ? 2.255 4.941 -4.842 1.00 65.94 78 ARG A O 1
ATOM 626 N N . GLY A 1 79 ? 0.163 5.063 -4.039 1.00 70.81 79 GLY A N 1
ATOM 627 C CA . GLY A 1 79 ? 0.514 5.487 -2.678 1.00 70.81 79 GLY A CA 1
ATOM 628 C C . GLY A 1 79 ? 0.777 4.333 -1.703 1.00 70.81 79 GLY A C 1
ATOM 629 O O . GLY A 1 79 ? 0.929 4.573 -0.506 1.00 70.81 79 GLY A O 1
ATOM 630 N N . GLY A 1 80 ? 0.802 3.091 -2.192 1.00 74.00 80 GLY A N 1
ATOM 631 C CA . GLY A 1 80 ? 0.880 1.874 -1.393 1.00 74.00 80 GLY A CA 1
ATOM 632 C C . GLY A 1 80 ? -0.477 1.175 -1.227 1.00 74.00 80 GLY A C 1
ATOM 633 O O . GLY A 1 80 ? -1.494 1.616 -1.777 1.00 74.00 80 GLY A O 1
ATOM 634 N N . PRO A 1 81 ? -0.507 0.060 -0.481 1.00 77.94 81 PRO A N 1
ATOM 635 C CA . PRO A 1 81 ? -1.719 -0.725 -0.304 1.00 77.94 81 PRO A CA 1
ATOM 636 C C . PRO A 1 81 ? -2.745 -0.007 0.580 1.00 77.94 81 PRO A C 1
ATOM 638 O O . PRO A 1 81 ? -2.404 0.556 1.624 1.00 77.94 81 PRO A O 1
ATOM 641 N N . ILE A 1 82 ? -4.008 -0.067 0.167 1.00 83.56 82 ILE A N 1
ATOM 642 C CA . ILE A 1 82 ? -5.173 0.441 0.893 1.00 83.56 82 ILE A CA 1
ATOM 643 C C . ILE A 1 82 ? -6.058 -0.747 1.263 1.00 83.56 82 ILE A C 1
ATOM 645 O O . ILE A 1 82 ? -6.351 -1.608 0.434 1.00 83.56 82 ILE A O 1
ATOM 649 N N . PHE A 1 83 ? -6.489 -0.786 2.521 1.00 86.19 83 PHE A N 1
ATOM 650 C CA . PHE A 1 83 ? -7.377 -1.813 3.056 1.00 86.19 83 PHE A CA 1
ATOM 651 C C . PHE A 1 83 ? -8.697 -1.182 3.488 1.00 86.19 83 PHE A C 1
ATOM 653 O O . PHE A 1 83 ? -8.692 -0.138 4.144 1.00 86.19 83 PHE A O 1
ATOM 660 N N . ALA A 1 84 ? -9.811 -1.843 3.173 1.00 89.81 84 ALA A N 1
ATOM 661 C CA . ALA A 1 84 ? -11.118 -1.549 3.743 1.00 89.81 84 ALA A CA 1
ATOM 662 C C . ALA A 1 84 ? -11.418 -2.542 4.868 1.00 89.81 84 ALA A C 1
ATOM 664 O O . ALA A 1 84 ? -11.635 -3.728 4.617 1.00 89.81 84 ALA A O 1
ATOM 665 N N . LEU A 1 85 ? -11.437 -2.056 6.108 1.00 90.44 85 LEU A N 1
ATOM 666 C CA . LEU A 1 85 ? -11.683 -2.866 7.299 1.00 90.44 85 LEU A CA 1
ATOM 667 C C . LEU A 1 85 ? -13.078 -2.619 7.850 1.00 90.44 85 LEU A C 1
ATOM 669 O O . LEU A 1 85 ? -13.421 -1.484 8.186 1.00 90.44 85 LEU A O 1
ATOM 673 N N . TYR A 1 86 ? -13.847 -3.687 8.015 1.00 90.50 86 TYR A N 1
ATOM 674 C CA . TYR A 1 86 ? -15.081 -3.653 8.774 1.00 90.50 86 TYR A CA 1
ATOM 675 C C . TYR A 1 86 ? -14.804 -3.772 10.266 1.00 90.50 86 TYR A C 1
ATOM 677 O O . TYR A 1 86 ? -14.106 -4.664 10.747 1.00 90.50 86 TYR A O 1
ATOM 685 N N . VAL A 1 87 ? -15.408 -2.860 11.009 1.00 89.81 87 VAL A N 1
ATOM 686 C CA . VAL A 1 87 ? -15.409 -2.837 12.459 1.00 89.81 87 VAL A CA 1
ATOM 687 C C . VAL A 1 87 ? -16.851 -2.982 12.904 1.00 89.81 87 VAL A C 1
ATOM 689 O O . VAL A 1 87 ? -17.663 -2.092 12.670 1.00 89.81 87 VAL A O 1
ATOM 692 N N . GLU A 1 88 ? -17.151 -4.089 13.572 1.00 91.06 88 GLU A N 1
ATOM 693 C CA . GLU A 1 88 ? -18.489 -4.381 14.084 1.00 91.06 88 GLU A CA 1
ATOM 694 C C . GLU A 1 88 ? -18.996 -3.317 15.078 1.00 91.06 88 GLU A C 1
ATOM 696 O O . GLU A 1 88 ? -18.188 -2.688 15.784 1.00 91.06 88 GLU A O 1
ATOM 701 N N . PRO A 1 89 ? -20.331 -3.130 15.173 1.00 94.25 89 PRO A N 1
ATOM 702 C CA . PRO A 1 89 ? -20.942 -2.286 16.189 1.00 94.25 89 PRO A CA 1
ATOM 703 C C . PRO A 1 89 ? -20.486 -2.697 17.588 1.00 94.25 89 PRO A C 1
ATOM 705 O O . PRO A 1 89 ? -20.586 -3.862 17.973 1.00 94.25 89 PRO A O 1
ATOM 708 N N . LYS A 1 90 ? -20.002 -1.736 18.376 1.00 92.75 90 LYS A N 1
ATOM 709 C CA . LYS A 1 90 ? -19.617 -1.997 19.766 1.00 92.75 90 LYS A CA 1
ATOM 710 C C . LYS A 1 90 ? -19.657 -0.753 20.628 1.00 92.75 90 LYS A C 1
ATOM 712 O O . LYS A 1 90 ? -19.414 0.362 20.173 1.00 92.75 90 LYS A O 1
ATOM 717 N N . VAL A 1 91 ? -19.901 -0.955 21.917 1.00 93.25 91 VAL A N 1
ATOM 718 C CA . VAL A 1 91 ? -19.801 0.113 22.911 1.00 93.25 91 VAL A CA 1
ATOM 719 C C . VAL A 1 91 ? -18.329 0.465 23.111 1.00 93.25 91 VAL A C 1
ATOM 721 O O . VAL A 1 91 ? -17.517 -0.398 23.451 1.00 93.25 91 VAL A O 1
ATOM 724 N N . ARG A 1 92 ? -17.968 1.731 22.889 1.00 90.62 92 ARG A N 1
ATOM 725 C CA . ARG A 1 92 ? -16.594 2.220 23.042 1.00 90.62 92 ARG A CA 1
ATOM 726 C C . ARG A 1 92 ? -16.504 3.335 24.068 1.00 90.62 92 ARG A C 1
ATOM 728 O O . ARG A 1 92 ? -17.381 4.191 24.166 1.00 90.62 92 ARG A O 1
ATOM 735 N N . LYS A 1 93 ? -15.384 3.341 24.791 1.00 92.38 93 LYS A N 1
ATOM 736 C CA . LYS A 1 93 ? -14.959 4.478 25.605 1.00 92.38 93 LYS A CA 1
ATOM 737 C C . LYS A 1 93 ? -14.196 5.441 24.704 1.00 92.38 93 LYS A C 1
ATOM 739 O O . LYS A 1 93 ? -13.155 5.071 24.167 1.00 92.38 93 LYS A O 1
ATOM 744 N N . VAL A 1 94 ? -14.719 6.645 24.527 1.00 91.06 94 VAL A N 1
ATOM 745 C CA . VAL A 1 94 ? -14.083 7.709 23.742 1.00 91.06 94 VAL A CA 1
ATOM 746 C C . VAL A 1 94 ? -13.749 8.883 24.649 1.00 91.06 94 VAL A C 1
ATOM 748 O O . VAL A 1 94 ? -14.420 9.113 25.656 1.00 91.06 94 VAL A O 1
ATOM 751 N N . ALA A 1 95 ? -12.694 9.612 24.310 1.00 92.62 95 ALA A N 1
ATOM 752 C CA . ALA A 1 95 ? -12.277 10.804 25.027 1.00 92.62 95 ALA A CA 1
ATOM 753 C C . ALA A 1 95 ? -12.334 11.990 24.060 1.00 92.62 95 ALA A C 1
ATOM 755 O O . ALA A 1 95 ? -11.652 11.979 23.039 1.00 92.62 95 ALA A O 1
ATOM 756 N N . LEU A 1 96 ? -13.163 12.984 24.370 1.00 92.44 96 LEU A N 1
ATOM 757 C CA . LEU A 1 96 ? -13.283 14.211 23.594 1.00 92.44 96 LEU A CA 1
ATOM 758 C C . LEU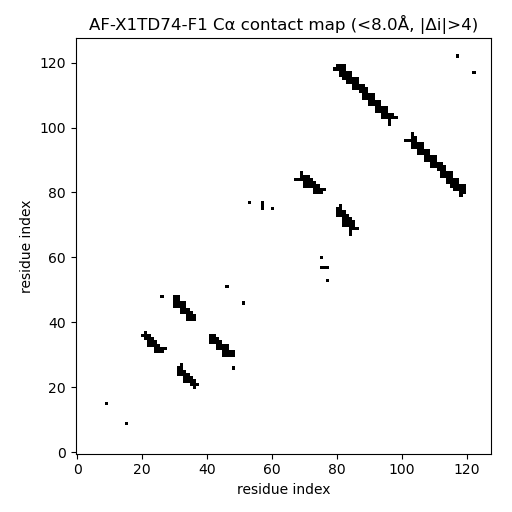 A 1 96 ? -12.515 15.325 24.302 1.00 92.44 96 LEU A C 1
ATOM 760 O O . LEU A 1 96 ? -12.826 15.691 25.439 1.00 92.44 96 LEU A O 1
ATOM 764 N N . LEU A 1 97 ? -11.506 15.857 23.623 1.00 93.75 97 LEU A N 1
ATOM 765 C CA . LEU A 1 97 ? -10.768 17.029 24.068 1.00 93.75 97 LEU A CA 1
ATOM 766 C C . LEU A 1 97 ? -11.368 18.269 23.397 1.00 93.75 97 LEU A C 1
ATOM 768 O O . LEU A 1 97 ? -11.072 18.552 22.244 1.00 93.75 97 LEU A O 1
ATOM 772 N N . GLU A 1 98 ? -12.236 18.988 24.109 1.00 90.69 98 GLU A N 1
ATOM 773 C CA . GLU A 1 98 ? -12.864 20.215 23.586 1.00 90.69 98 GLU A CA 1
ATOM 774 C C . GLU A 1 98 ? -11.910 21.423 23.648 1.00 90.69 98 GLU A C 1
ATOM 776 O O . GLU A 1 98 ? -11.948 22.300 22.792 1.00 90.69 98 GLU A O 1
ATOM 781 N N . VAL A 1 99 ? -11.038 21.471 24.662 1.00 94.44 99 VAL A N 1
ATOM 782 C CA . VAL A 1 99 ? -10.070 22.555 24.885 1.00 94.44 99 VAL A CA 1
ATOM 783 C C . VAL A 1 99 ? -8.716 21.940 25.213 1.00 94.44 99 VAL A C 1
ATOM 785 O O . VAL A 1 99 ? -8.625 21.147 26.147 1.00 94.44 99 VAL A O 1
ATOM 788 N N . ALA A 1 100 ? -7.663 22.340 24.493 1.00 87.81 100 ALA A N 1
ATOM 789 C CA . ALA A 1 100 ? -6.325 21.743 24.591 1.00 87.81 100 ALA A CA 1
ATOM 790 C C . ALA A 1 100 ? -5.727 21.740 26.011 1.00 87.81 100 ALA A C 1
ATOM 792 O O . ALA A 1 100 ? -4.933 20.870 26.350 1.00 87.81 100 ALA A O 1
ATOM 793 N N . THR A 1 101 ? -6.112 22.705 26.847 1.00 92.31 101 THR A N 1
ATOM 794 C CA . THR A 1 101 ? -5.588 22.886 28.208 1.00 92.31 101 THR A CA 1
ATOM 795 C C . THR A 1 101 ? -6.391 22.163 29.290 1.00 92.31 101 THR A C 1
ATOM 797 O O . THR A 1 101 ? -5.976 22.155 30.448 1.00 92.31 101 THR A O 1
ATOM 800 N N . LYS A 1 102 ? -7.545 21.572 28.957 1.00 93.69 102 LYS A N 1
ATOM 801 C CA . LYS A 1 102 ? -8.418 20.885 29.920 1.00 93.69 102 LYS A CA 1
ATOM 802 C C . LYS A 1 102 ? -8.308 19.369 29.773 1.00 93.69 102 LYS A C 1
ATOM 804 O O . LYS A 1 102 ? -8.027 18.879 28.684 1.00 93.69 102 LYS A O 1
ATOM 809 N N . PRO A 1 103 ? -8.563 18.597 30.843 1.00 90.38 103 PRO A N 1
ATOM 810 C CA . PRO A 1 103 ? -8.627 17.149 30.723 1.00 90.38 103 PRO A CA 1
ATOM 811 C C . PRO A 1 103 ? -9.766 16.734 29.771 1.00 90.38 103 PRO A C 1
ATOM 813 O O . PRO A 1 103 ? -10.840 17.344 29.793 1.00 90.38 103 PRO A O 1
ATOM 816 N N . PRO A 1 104 ? -9.566 15.690 28.949 1.00 93.94 104 PRO A N 1
ATOM 817 C CA . PRO A 1 104 ? -10.566 15.248 27.989 1.00 93.94 104 PRO A CA 1
ATOM 818 C C . PRO A 1 104 ? -11.780 14.632 28.692 1.00 93.94 104 PRO A C 1
ATOM 820 O O . PRO A 1 104 ? -11.650 13.850 29.641 1.00 93.94 104 PRO A O 1
ATOM 823 N N . ARG A 1 105 ? -12.975 14.947 28.191 1.00 93.44 105 ARG A N 1
ATOM 824 C CA . ARG A 1 105 ? -14.232 14.378 28.688 1.00 93.44 105 ARG A CA 1
ATOM 825 C C . ARG A 1 105 ? -14.385 12.965 28.149 1.00 93.44 105 ARG A C 1
ATOM 827 O O . ARG A 1 105 ? -14.245 12.730 26.952 1.00 93.44 105 ARG A O 1
ATOM 834 N N . ARG A 1 106 ? -14.651 12.011 29.038 1.00 93.00 106 ARG A N 1
ATOM 835 C CA . ARG A 1 106 ? -14.772 10.592 28.689 1.00 93.00 106 ARG A CA 1
ATOM 836 C C . ARG A 1 106 ? -16.239 10.214 28.540 1.00 93.00 106 ARG A C 1
ATOM 838 O O . ARG A 1 106 ? -17.035 10.487 29.433 1.00 93.00 106 ARG A O 1
ATOM 845 N N . PHE A 1 107 ? -16.566 9.538 27.449 1.00 94.06 107 PHE A N 1
ATOM 846 C CA . PHE A 1 107 ? -17.904 9.044 27.149 1.00 94.06 107 PHE A CA 1
ATOM 847 C C . PHE A 1 107 ? -17.862 7.544 26.889 1.00 94.06 107 PHE A C 1
ATOM 849 O O . PHE A 1 107 ? -16.868 7.021 26.389 1.00 94.06 107 PHE A O 1
ATOM 856 N N . THR A 1 108 ? -18.955 6.857 27.209 1.00 95.25 108 THR A N 1
ATOM 857 C CA . THR A 1 108 ? -19.178 5.464 26.814 1.00 95.25 108 THR A CA 1
ATOM 858 C C . THR A 1 108 ? -20.358 5.463 25.860 1.00 95.25 108 THR A C 1
ATOM 860 O O . THR A 1 108 ? -21.482 5.699 26.292 1.00 95.25 108 THR A O 1
ATOM 863 N N . ILE A 1 109 ? -20.093 5.278 24.568 1.00 93.62 109 ILE A N 1
ATOM 864 C CA . ILE A 1 109 ? -21.107 5.408 23.517 1.00 93.62 109 ILE A CA 1
ATOM 865 C C . ILE A 1 109 ? -21.240 4.103 22.727 1.00 93.62 109 ILE A C 1
ATOM 867 O O . ILE A 1 109 ? -20.219 3.476 22.418 1.00 93.62 109 ILE A O 1
ATOM 871 N N . PRO A 1 110 ? -22.469 3.667 22.399 1.00 94.19 110 PRO A N 1
ATOM 872 C CA . PRO A 1 110 ? -22.673 2.605 21.428 1.00 94.19 110 PRO A CA 1
ATOM 873 C C . PRO A 1 110 ? -22.289 3.143 20.051 1.00 94.19 110 PRO A C 1
ATOM 875 O O . PRO A 1 110 ? -22.915 4.071 19.542 1.00 94.19 110 PRO A O 1
ATOM 878 N N . LEU A 1 111 ? -21.230 2.591 19.465 1.00 92.25 111 LEU A N 1
ATOM 879 C CA . LEU A 1 111 ? -20.839 2.931 18.108 1.00 92.25 111 LEU A CA 1
ATOM 880 C C . LEU A 1 111 ? -21.450 1.932 17.120 1.00 92.25 111 LEU A C 1
ATOM 882 O O . LEU A 1 111 ? -21.402 0.727 17.390 1.00 92.25 111 LEU A O 1
ATOM 886 N N . PRO A 1 112 ? -21.997 2.407 15.987 1.00 93.25 112 PRO A N 1
ATOM 887 C CA . PRO A 1 112 ? -22.441 1.529 14.915 1.00 93.25 112 PRO A CA 1
ATOM 888 C C . PRO A 1 112 ? -21.240 0.842 14.249 1.00 93.25 112 PRO A C 1
ATOM 890 O O . PRO A 1 112 ? -20.080 1.113 14.568 1.00 93.25 112 PRO A O 1
ATOM 893 N N . GLY A 1 113 ? -21.531 -0.061 13.316 1.00 90.94 113 GLY A N 1
ATOM 894 C CA . GLY A 1 113 ? -20.500 -0.652 12.476 1.00 90.94 113 GLY A CA 1
ATOM 895 C C . GLY A 1 113 ? -19.8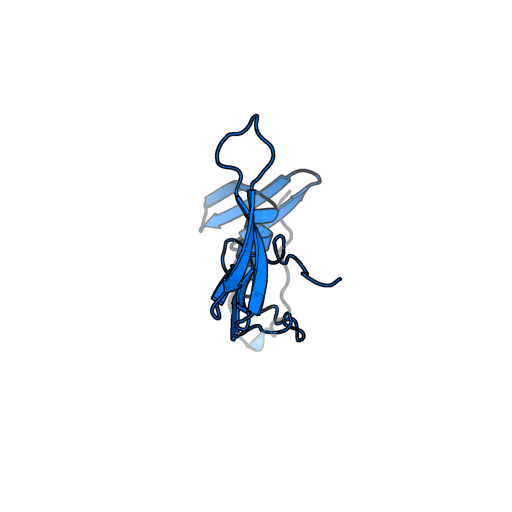71 0.411 11.577 1.00 90.94 113 GLY A C 1
ATOM 896 O O . GLY A 1 113 ? -20.572 1.286 11.068 1.00 90.94 113 GLY A O 1
ATOM 897 N N . PHE A 1 114 ? -18.560 0.333 11.380 1.00 90.69 114 PHE A N 1
ATOM 898 C CA . PHE A 1 114 ? -17.806 1.279 10.561 1.00 90.69 114 PHE A CA 1
ATOM 899 C C . PHE A 1 114 ? -16.941 0.556 9.540 1.00 90.69 114 PHE A C 1
ATOM 901 O O . PHE A 1 114 ? -16.473 -0.554 9.786 1.00 90.69 114 PHE A O 1
ATOM 908 N N . ILE A 1 115 ? -16.690 1.226 8.419 1.00 90.94 115 ILE A N 1
ATOM 909 C CA . ILE A 1 115 ? -15.674 0.825 7.450 1.00 90.94 115 ILE A CA 1
ATOM 910 C C . ILE A 1 115 ? -14.538 1.841 7.539 1.00 90.94 115 ILE A C 1
ATOM 912 O O . ILE A 1 115 ? -14.768 3.039 7.371 1.00 90.94 115 ILE A O 1
ATOM 916 N N . PHE A 1 116 ? -13.327 1.369 7.820 1.00 88.25 116 PHE A N 1
ATOM 917 C CA . PHE A 1 116 ? -12.120 2.191 7.830 1.00 88.25 116 PHE A CA 1
ATOM 918 C C . PHE A 1 116 ? -11.295 1.922 6.579 1.00 88.25 116 PHE A C 1
ATOM 920 O O . PHE A 1 116 ? -11.043 0.768 6.245 1.00 88.25 116 PHE A O 1
ATOM 927 N N . LEU A 1 117 ? -10.849 2.994 5.926 1.00 86.88 117 LEU A N 1
ATOM 928 C CA . LEU A 1 117 ? -9.855 2.938 4.860 1.00 86.88 117 LEU A CA 1
ATOM 929 C C . LEU A 1 117 ? -8.496 3.304 5.453 1.00 86.88 117 LEU A C 1
ATOM 931 O O . LEU A 1 117 ? -8.339 4.395 6.003 1.00 86.88 117 LEU A O 1
ATOM 935 N N . CYS A 1 118 ? -7.526 2.397 5.377 1.00 81.94 118 CYS A N 1
ATOM 936 C CA . CYS A 1 118 ? -6.206 2.616 5.967 1.00 81.94 118 CYS A CA 1
ATOM 937 C C . CYS A 1 118 ? -5.072 2.032 5.122 1.00 81.94 118 CYS A C 1
ATOM 939 O O . CYS A 1 118 ? -5.221 0.991 4.485 1.00 81.94 118 CYS A O 1
ATOM 941 N N . SER A 1 119 ? -3.916 2.696 5.177 1.00 79.00 119 SER A N 1
ATOM 942 C CA . SER A 1 119 ? -2.627 2.152 4.743 1.00 79.00 119 SER A CA 1
ATOM 943 C C . SER A 1 119 ? -2.061 1.210 5.820 1.00 79.00 119 SER A C 1
ATOM 945 O O . SER A 1 119 ? -2.396 1.367 6.999 1.00 79.00 119 SER A O 1
ATOM 947 N N . PRO A 1 120 ? -1.171 0.256 5.488 1.00 66.06 120 PRO A N 1
ATOM 948 C CA . PRO A 1 120 ? -0.669 -0.726 6.454 1.00 66.06 120 PRO A CA 1
ATOM 949 C C . PRO A 1 120 ? 0.128 -0.094 7.600 1.00 66.06 120 PRO A C 1
ATOM 951 O O . PRO A 1 120 ? 0.111 -0.606 8.713 1.00 66.06 120 PRO A O 1
ATOM 954 N N . SER A 1 121 ? 0.756 1.061 7.368 1.00 60.38 121 SER A N 1
ATOM 955 C CA . SER A 1 121 ? 1.420 1.871 8.399 1.00 60.38 121 SER A CA 1
ATOM 956 C C . SER A 1 121 ? 0.469 2.400 9.482 1.00 60.38 121 SER A C 1
ATOM 958 O O . SER A 1 121 ? 0.919 2.762 10.566 1.00 60.38 121 SER A O 1
ATOM 960 N N . HIS A 1 122 ? -0.839 2.415 9.213 1.00 52.84 122 HIS A N 1
ATOM 961 C CA . HIS A 1 122 ? -1.894 2.840 10.132 1.00 52.84 122 HIS A CA 1
ATOM 962 C C . HIS A 1 122 ? -2.823 1.694 10.544 1.00 52.84 122 HIS A C 1
ATOM 964 O O . HIS A 1 122 ? -3.890 1.959 11.104 1.00 52.84 122 HIS A O 1
ATOM 970 N N . LEU A 1 123 ? -2.437 0.432 10.302 1.00 52.44 123 LEU A N 1
ATOM 971 C CA . LEU A 1 123 ? -3.116 -0.730 10.877 1.00 52.44 123 LEU A CA 1
ATOM 972 C C . LEU A 1 123 ? -2.896 -0.732 12.391 1.00 52.44 123 LEU A C 1
ATOM 974 O O . LEU A 1 123 ? -2.055 -1.436 12.946 1.00 52.44 123 LEU A O 1
ATOM 978 N N . TYR A 1 124 ? -3.660 0.114 13.069 1.00 47.31 124 TYR A N 1
ATOM 979 C CA . TYR A 1 124 ? -3.723 0.167 14.508 1.00 47.31 124 TYR A CA 1
ATOM 980 C C . TYR A 1 124 ? -4.415 -1.111 14.959 1.00 47.31 124 TYR A C 1
ATOM 982 O O . TYR A 1 124 ? -5.629 -1.234 14.829 1.00 47.31 124 TYR A O 1
ATOM 990 N N . HIS A 1 125 ? -3.643 -2.076 15.450 1.00 45.50 125 HIS A N 1
ATOM 991 C CA . HIS A 1 125 ? -4.173 -3.279 16.070 1.00 45.50 125 HIS A CA 1
ATOM 992 C C . HIS A 1 125 ? -4.843 -2.859 17.389 1.00 45.50 125 HIS A C 1
ATOM 994 O O . HIS A 1 125 ? -4.141 -2.536 18.350 1.00 45.50 125 HIS A O 1
ATOM 1000 N N . PRO A 1 126 ? -6.184 -2.841 17.506 1.00 41.00 126 PRO A N 1
ATOM 1001 C CA . PRO A 1 126 ? -6.829 -2.606 18.781 1.00 41.00 126 PRO A CA 1
ATOM 1002 C C . PRO A 1 126 ? -6.951 -3.972 19.456 1.00 41.00 126 PRO A C 1
ATOM 1004 O O . PRO A 1 126 ? -8.031 -4.556 19.491 1.00 41.00 126 PRO A O 1
ATOM 1007 N N . ALA A 1 127 ? -5.825 -4.540 19.886 1.00 33.69 127 ALA A N 1
ATOM 1008 C CA . ALA A 1 127 ? -5.824 -5.789 20.638 1.00 33.69 127 ALA A CA 1
ATOM 1009 C C . ALA A 1 127 ? -4.671 -5.814 21.648 1.00 33.69 127 ALA A C 1
ATOM 1011 O O . ALA A 1 127 ? -3.642 -6.447 21.423 1.00 33.69 127 ALA A O 1
ATOM 1012 N N . ARG A 1 128 ? -4.855 -5.114 22.766 1.00 35.47 128 ARG A N 1
ATOM 1013 C CA . ARG A 1 128 ? -5.272 -5.731 24.034 1.00 35.47 128 ARG A CA 1
ATOM 1014 C C . ARG A 1 128 ? -5.939 -4.683 24.917 1.00 35.47 128 ARG A C 1
ATOM 1016 O O . ARG A 1 128 ? -5.431 -3.543 24.952 1.00 35.47 128 ARG A O 1
#

Sequence (128 aa):
EQPLEYKWAIPEELNVPPDPLRLRLDFHHQAVEMTLFEGESVTKKLVSAMDVAHALATDLSFGTGLLPPGTLWWENTRGGPIFALYVEPKVRKVALLEVATKPPRRFTIPLPGFIFLCSPSHLYHPAR

Foldseek 3Di:
DDDDDD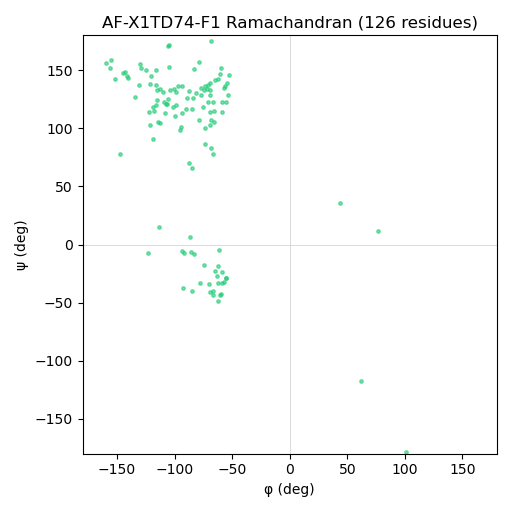DDPDPPVVVDPPDDDAWDWDDDPAWIWIWGDDPPDIDIDIDDPVLVVLVVCVPPPPDDVDDPPQFPDWDQDSVGIKTWGKDAWDFDWDWADPDPPDGTDIDTDTGHIDIDIDHPVPPPPPDD

Secondary structure (DSSP, 8-state):
-PPPP------GGG-PPP----EEEEE-SS-EEEEEEETTEEEEEEE-HHHHHHHHHTT-----S-PPTTEEEEEEETTEEEEEEEE--EEEEEEE-SSTTSPPEEEEEEE--EEEEE-GGG------

Organism: NCBI:txid412755

pLDDT: mean 78.15, std 16.48, range [33.69, 95.44]